Protein AF-A0A1B6K4H6-F1 (afdb_monomer_lite)

InterPro domains:
  IPR011527 ABC transporter type 1, transmembrane domain [PF00664] (2-130)
  IPR011527 ABC transporter type 1, transmembrane domain [PS50929] (1-132)
  IPR036640 ABC transporter type 1, transmembrane domain superfamily [G3DSA:1.20.1560.10] (1-132)
  IPR036640 ABC transporter type 1, transmembrane domain superfamily [SSF90123] (2-129)
  IPR050173 ATP-binding cassette transporter C-like [PTHR24223] (1-132)

Secondary structure (DSSP, 8-state):
-GGG--HHHHTTS-HHHHHHHHHHHHHHHHHHHHHHHHHHHHHHHHHHHHHHHHHHHGGGHHHHHHHHHHHHHHHHHHHHHHHHHHHHHHHHHHHHHHHHHHHHHTHHHHHHTTTHHHHHHHHHHHHHHHH-

pLDDT: mean 84.6, std 11.88, range [42.22, 96.81]

Organism: NCBI:txid320908

Sequence (132 aa):
KALRISSSARKTRSFGEIVNVMAVDAQRLVDTTVYLHLSWTTLLSIIACMYFLWNILGVATLAGVVVLVVLIPVNVVISNRVRTLQWRQLKQKDERVKILSEVLSGIKVLKMYAWEQSFRKSILNIREKELS

Radius of gyration: 26.62 Å; chains: 1; bounding box: 55×46×66 Å

Structure (mmCIF, N/CA/C/O backbone):
data_AF-A0A1B6K4H6-F1
#
_entry.id   AF-A0A1B6K4H6-F1
#
loop_
_atom_site.group_PDB
_atom_site.id
_atom_site.type_symbol
_atom_site.label_atom_id
_atom_site.label_alt_id
_atom_site.label_comp_id
_atom_site.label_asym_id
_atom_site.label_entity_id
_atom_site.label_seq_id
_atom_site.pdbx_PDB_ins_code
_atom_site.Cartn_x
_atom_site.Cartn_y
_atom_site.Cartn_z
_atom_site.occupancy
_atom_site.B_iso_or_equiv
_atom_site.auth_seq_id
_atom_site.auth_comp_id
_atom_site.auth_asym_id
_atom_site.auth_atom_id
_atom_site.pdbx_PDB_model_num
ATOM 1 N N . LYS A 1 1 ? 3.737 28.288 16.407 1.00 42.22 1 LYS A N 1
ATOM 2 C CA . LYS A 1 1 ? 2.276 28.090 16.180 1.00 42.22 1 LYS A CA 1
ATOM 3 C C . LYS A 1 1 ? 1.569 27.303 17.299 1.00 42.22 1 LYS A C 1
ATOM 5 O O . LYS A 1 1 ? 0.399 27.575 17.521 1.00 42.22 1 LYS A O 1
ATOM 10 N N . ALA A 1 2 ? 2.248 26.436 18.066 1.00 46.09 2 ALA A N 1
ATOM 11 C CA . ALA A 1 2 ? 1.658 25.721 19.214 1.00 46.09 2 ALA A CA 1
ATOM 12 C C . ALA A 1 2 ? 1.235 26.614 20.409 1.00 46.09 2 ALA A C 1
ATOM 14 O O . ALA A 1 2 ? 0.399 26.219 21.212 1.00 46.09 2 ALA A O 1
ATOM 15 N N . LEU A 1 3 ? 1.765 27.840 20.512 1.00 50.84 3 LEU A N 1
ATOM 16 C CA . LEU A 1 3 ? 1.477 28.769 21.619 1.00 50.84 3 LEU A CA 1
ATOM 17 C C . LEU A 1 3 ? 0.186 29.602 21.447 1.00 50.84 3 LEU A C 1
ATOM 19 O O . LEU A 1 3 ? -0.179 30.335 22.357 1.00 50.84 3 LEU A O 1
ATOM 23 N N . ARG A 1 4 ? -0.529 29.495 20.314 1.00 50.22 4 ARG A N 1
ATOM 24 C CA . ARG A 1 4 ? -1.798 30.219 20.044 1.00 50.22 4 ARG A CA 1
ATOM 25 C C . ARG A 1 4 ? -3.024 29.297 20.023 1.00 50.22 4 ARG A C 1
ATOM 27 O O . ARG A 1 4 ? -3.968 29.524 19.274 1.00 50.22 4 ARG A O 1
ATOM 34 N N . ILE A 1 5 ? -3.012 28.238 20.826 1.00 56.81 5 ILE A N 1
ATOM 35 C CA . ILE A 1 5 ? -4.173 27.352 20.968 1.00 56.81 5 ILE A CA 1
ATOM 36 C C . ILE A 1 5 ? -5.179 28.046 21.890 1.00 56.81 5 ILE A C 1
ATOM 38 O O . ILE A 1 5 ? -4.905 28.234 23.079 1.00 56.81 5 ILE A O 1
ATOM 42 N N . SER A 1 6 ? -6.321 28.450 21.324 1.00 56.81 6 SER A N 1
ATOM 43 C CA . SER A 1 6 ? -7.433 29.043 22.071 1.00 56.81 6 SER A CA 1
ATOM 44 C C . SER A 1 6 ? -7.922 28.078 23.156 1.00 56.81 6 SER A C 1
ATOM 46 O O . SER A 1 6 ? -7.820 26.855 23.023 1.00 56.81 6 SER A O 1
ATOM 48 N N . SER A 1 7 ? -8.446 28.616 24.256 1.00 57.62 7 SER A N 1
ATOM 49 C CA . SER A 1 7 ? -8.934 27.840 25.405 1.00 57.62 7 SER A CA 1
ATOM 50 C C . SER A 1 7 ? -9.949 26.751 25.019 1.00 57.62 7 SER A C 1
ATOM 52 O O . SER A 1 7 ? -9.957 25.687 25.637 1.00 57.62 7 SER A O 1
ATOM 54 N N . SER A 1 8 ? -10.731 26.963 23.954 1.00 57.03 8 SER A N 1
ATOM 55 C CA . SER A 1 8 ? -11.658 25.970 23.394 1.00 57.03 8 SER A CA 1
ATOM 56 C C . SER A 1 8 ? -10.953 24.766 22.763 1.00 57.03 8 SER A C 1
ATOM 58 O O . SER A 1 8 ? -11.363 23.638 23.009 1.00 57.03 8 SER A O 1
ATOM 60 N N . ALA A 1 9 ? -9.858 24.965 22.020 1.00 55.28 9 ALA A N 1
ATOM 61 C CA . ALA A 1 9 ? -9.111 23.864 21.403 1.00 55.28 9 ALA A CA 1
ATOM 62 C C . ALA A 1 9 ? -8.357 23.004 22.441 1.00 55.28 9 ALA A C 1
ATOM 64 O O . ALA A 1 9 ? -8.166 21.805 22.232 1.00 55.28 9 ALA A O 1
ATOM 65 N N . ARG A 1 10 ? -8.009 23.592 23.597 1.00 54.28 10 ARG A N 1
ATOM 66 C CA . ARG A 1 10 ? -7.388 22.902 24.743 1.00 54.28 10 ARG A CA 1
ATOM 67 C C . ARG A 1 10 ? -8.340 21.937 25.468 1.00 54.28 10 ARG A C 1
ATOM 69 O O . ARG A 1 10 ? -7.864 21.015 26.118 1.00 54.28 10 ARG A O 1
ATOM 76 N N . LYS A 1 11 ? -9.663 22.117 25.345 1.00 58.19 11 LYS A N 1
ATOM 77 C CA . LYS A 1 11 ? -10.670 21.185 25.895 1.00 58.19 11 LYS A CA 1
ATOM 78 C C . LYS A 1 11 ? -10.906 19.947 25.016 1.00 58.19 11 LYS A C 1
ATOM 80 O O . LYS A 1 11 ? -11.444 18.966 25.508 1.00 58.19 11 LYS A O 1
ATOM 85 N N . THR A 1 12 ? -10.506 19.982 23.744 1.00 59.03 12 THR A N 1
ATOM 86 C CA . THR A 1 12 ? -10.824 18.946 22.738 1.00 59.03 12 THR A CA 1
ATOM 87 C C . THR A 1 12 ? -9.699 17.959 22.422 1.00 59.03 12 THR A C 1
ATOM 89 O O . THR A 1 12 ? -9.977 16.926 21.824 1.00 59.03 12 THR A O 1
ATOM 92 N N . ARG A 1 13 ? -8.439 18.253 22.771 1.00 58.28 13 ARG A N 1
ATOM 93 C CA . ARG A 1 13 ? -7.278 17.375 22.523 1.00 58.28 13 ARG A CA 1
ATOM 94 C C . ARG A 1 13 ? -6.344 17.430 23.728 1.00 58.28 13 ARG A C 1
ATOM 96 O O . ARG A 1 13 ? -5.929 18.519 24.125 1.00 58.28 13 ARG A O 1
ATOM 103 N N . SER A 1 14 ? -6.022 16.280 24.322 1.00 71.50 14 SER A N 1
AT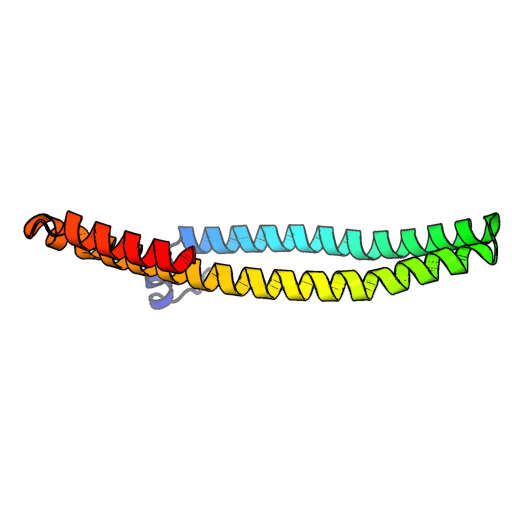OM 104 C CA . SER A 1 14 ? -5.087 16.243 25.456 1.00 71.50 14 SER A CA 1
ATOM 105 C C . SER A 1 14 ? -3.668 16.612 24.999 1.00 71.50 14 SER A C 1
ATOM 107 O O . SER A 1 14 ? -3.308 16.400 23.840 1.00 71.50 14 SER A O 1
ATOM 109 N N . PHE A 1 15 ? -2.832 17.146 25.896 1.00 71.81 15 PHE A N 1
ATOM 110 C CA . PHE A 1 15 ? -1.428 17.450 25.573 1.00 71.81 15 PHE A CA 1
ATOM 111 C C . PHE A 1 15 ? -0.686 16.214 25.031 1.00 71.81 15 PHE A C 1
ATOM 113 O O . PHE A 1 15 ? 0.052 16.320 24.055 1.00 71.81 15 PHE A O 1
ATOM 120 N N . GLY A 1 16 ? -0.958 15.029 25.593 1.00 73.88 16 GLY A N 1
ATOM 121 C CA . GLY A 1 16 ? -0.405 13.761 25.109 1.00 73.88 16 GLY A CA 1
ATOM 122 C C . GLY A 1 16 ? -0.882 13.378 23.705 1.00 73.88 16 GLY A C 1
ATOM 123 O O . GLY A 1 16 ? -0.107 12.845 22.920 1.00 73.88 16 GLY A O 1
ATOM 124 N N . GLU A 1 17 ? -2.120 13.707 23.340 1.00 73.38 17 GLU A N 1
ATOM 125 C CA . GLU A 1 17 ? -2.650 13.460 21.996 1.00 73.38 17 GLU A CA 1
ATOM 126 C C . GLU A 1 17 ? -2.003 14.375 20.947 1.00 73.38 17 GLU A C 1
ATOM 128 O O . GLU A 1 17 ? -1.703 13.930 19.841 1.00 73.38 17 GLU A O 1
ATOM 133 N N . ILE A 1 18 ? -1.721 15.632 21.307 1.00 78.19 18 ILE A N 1
ATOM 134 C CA . ILE A 1 18 ? -0.978 16.570 20.452 1.00 78.19 18 ILE A CA 1
ATOM 135 C C . ILE A 1 18 ? 0.447 16.057 20.223 1.00 78.19 18 ILE A C 1
ATOM 137 O O . ILE A 1 18 ? 0.911 16.039 19.085 1.00 78.19 18 ILE A O 1
ATOM 141 N N . VAL A 1 19 ? 1.121 15.601 21.282 1.00 76.88 19 VAL A N 1
ATOM 142 C CA . VAL A 1 19 ? 2.468 15.021 21.185 1.00 76.88 19 VAL A CA 1
ATOM 143 C C . VAL A 1 19 ? 2.459 13.736 20.357 1.00 76.88 19 VAL A C 1
ATOM 145 O O . VAL A 1 19 ? 3.342 13.558 19.527 1.00 76.88 19 VAL A O 1
ATOM 148 N N . ASN A 1 20 ? 1.447 12.877 20.505 1.00 85.62 20 ASN A N 1
ATOM 149 C CA . ASN A 1 20 ? 1.326 11.658 19.705 1.00 85.62 20 ASN A CA 1
ATOM 150 C C . ASN A 1 20 ? 1.129 11.962 18.213 1.00 85.62 20 ASN A C 1
ATOM 152 O O . ASN A 1 20 ? 1.803 11.373 17.375 1.00 85.62 20 ASN A O 1
ATOM 156 N N . VAL A 1 21 ? 0.251 12.909 17.869 1.00 77.44 21 VAL A N 1
ATOM 157 C CA . VAL A 1 21 ? 0.067 13.337 16.472 1.00 77.44 21 VAL A CA 1
ATOM 158 C C . VAL A 1 21 ? 1.361 13.937 15.919 1.00 77.44 21 VAL A C 1
ATOM 160 O O . VAL A 1 21 ? 1.780 13.562 14.830 1.00 77.44 21 VAL A O 1
ATOM 163 N N . MET A 1 22 ? 2.046 14.790 16.688 1.00 82.81 22 MET A N 1
ATOM 164 C CA . MET A 1 22 ? 3.341 15.349 16.285 1.00 82.81 22 MET A CA 1
ATOM 165 C C . MET A 1 22 ? 4.416 14.272 16.093 1.00 82.81 22 MET A C 1
ATOM 167 O O . MET A 1 22 ? 5.186 14.356 15.141 1.00 82.81 22 MET A O 1
ATOM 171 N N . ALA A 1 23 ? 4.468 13.260 16.962 1.00 83.12 23 ALA A N 1
ATOM 172 C CA . ALA A 1 23 ? 5.411 12.150 16.852 1.00 83.12 23 ALA A CA 1
ATOM 173 C C . ALA A 1 23 ? 5.132 11.289 15.609 1.00 83.12 23 ALA A C 1
ATOM 175 O O . ALA A 1 23 ? 6.058 10.951 14.874 1.00 83.12 23 ALA A O 1
ATOM 176 N N . VAL A 1 24 ? 3.859 10.986 15.331 1.00 85.50 24 VAL A N 1
ATOM 177 C CA . VAL A 1 24 ? 3.445 10.254 14.123 1.00 85.50 24 VAL A CA 1
ATOM 178 C C . VAL A 1 24 ? 3.758 11.052 12.857 1.00 85.50 24 VAL A C 1
ATOM 180 O O . VAL A 1 24 ? 4.264 10.485 11.891 1.00 85.50 24 VAL A O 1
ATOM 183 N N . ASP A 1 25 ? 3.498 12.358 12.848 1.00 85.94 25 ASP A N 1
ATOM 184 C CA . ASP A 1 25 ? 3.800 13.215 11.699 1.00 85.94 25 ASP A CA 1
ATOM 185 C C . ASP A 1 25 ? 5.311 13.343 11.469 1.00 85.94 25 ASP A C 1
ATOM 187 O O . ASP A 1 25 ? 5.766 13.252 10.329 1.00 85.94 25 ASP A O 1
ATOM 191 N N . ALA A 1 26 ? 6.105 13.477 12.536 1.00 84.81 26 ALA A N 1
ATOM 192 C CA . ALA A 1 26 ? 7.562 13.473 12.442 1.00 84.81 26 ALA A CA 1
ATOM 193 C C . ALA A 1 2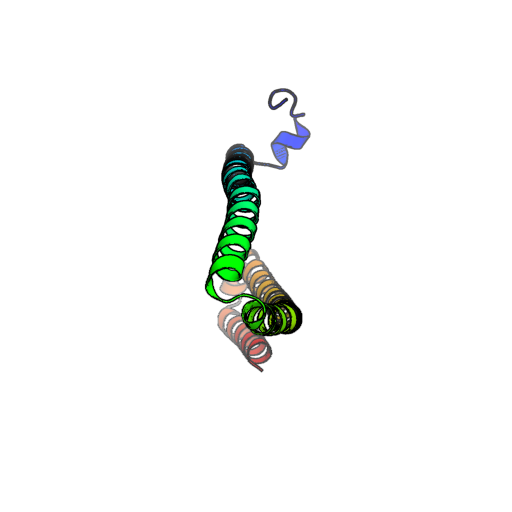6 ? 8.081 12.157 11.841 1.00 84.81 26 ALA A C 1
ATOM 195 O O . ALA A 1 26 ? 8.896 12.188 10.918 1.00 84.81 26 ALA A O 1
ATOM 196 N N . GLN A 1 27 ? 7.557 11.012 12.292 1.00 88.00 27 GLN A N 1
ATOM 197 C CA . GLN A 1 27 ? 7.917 9.707 11.737 1.00 88.00 27 GLN A CA 1
ATOM 198 C C . GLN A 1 27 ? 7.549 9.605 10.252 1.00 88.00 27 GLN A C 1
ATOM 200 O O . GLN A 1 27 ? 8.371 9.201 9.435 1.00 88.00 27 GLN A O 1
ATOM 205 N N . ARG A 1 28 ? 6.348 10.053 9.872 1.00 89.56 28 ARG A N 1
ATOM 206 C CA . ARG A 1 28 ? 5.913 10.064 8.467 1.00 89.56 28 ARG A CA 1
ATOM 207 C C . ARG A 1 28 ? 6.819 10.910 7.580 1.00 89.56 28 ARG A C 1
ATOM 209 O O . ARG A 1 28 ? 7.053 10.534 6.434 1.00 89.56 28 ARG A O 1
ATOM 216 N N . LEU A 1 29 ? 7.324 12.041 8.074 1.00 88.44 29 LEU A N 1
ATOM 217 C CA . LEU A 1 29 ? 8.262 12.882 7.324 1.00 88.44 29 LEU A CA 1
ATOM 218 C C . LEU A 1 29 ? 9.611 12.186 7.110 1.00 88.44 29 LEU A C 1
ATOM 220 O O . LEU A 1 29 ? 10.157 12.247 6.004 1.00 88.44 29 LEU A O 1
ATOM 224 N N . VAL A 1 30 ? 10.124 11.494 8.131 1.00 92.31 30 VAL A N 1
ATOM 225 C CA . VAL A 1 30 ? 11.339 10.672 8.013 1.00 92.31 30 VAL A CA 1
ATOM 226 C C . VAL A 1 30 ? 11.127 9.569 6.978 1.00 92.31 30 VAL A C 1
ATOM 228 O O . VAL A 1 30 ? 11.899 9.475 6.024 1.00 92.31 30 VAL A O 1
ATOM 231 N N . ASP A 1 31 ? 10.038 8.808 7.096 1.00 93.25 31 ASP A N 1
ATOM 232 C CA . ASP A 1 31 ? 9.711 7.726 6.166 1.00 93.25 31 ASP A CA 1
ATOM 233 C C . ASP A 1 31 ? 9.570 8.252 4.729 1.00 93.25 31 ASP A C 1
ATOM 235 O O . ASP A 1 31 ? 10.147 7.698 3.796 1.00 93.25 31 ASP A O 1
ATOM 239 N N . THR A 1 32 ? 8.869 9.374 4.536 1.00 91.44 32 THR A N 1
ATOM 240 C CA . THR A 1 32 ? 8.696 10.006 3.216 1.00 91.44 32 THR A CA 1
ATOM 241 C C . THR A 1 32 ? 10.037 10.391 2.599 1.00 91.44 32 THR A C 1
ATOM 243 O O . THR A 1 32 ? 10.243 10.195 1.404 1.00 91.44 32 THR A O 1
ATOM 246 N N . THR A 1 33 ? 10.969 10.899 3.405 1.00 92.81 33 THR A N 1
ATOM 247 C CA . THR A 1 33 ? 12.312 11.269 2.940 1.00 92.81 33 THR A CA 1
ATOM 248 C C . THR A 1 33 ? 13.089 10.042 2.468 1.00 92.81 33 THR A C 1
ATOM 250 O O . THR A 1 33 ? 13.705 10.073 1.401 1.00 92.81 33 THR A O 1
ATOM 253 N N . VAL A 1 34 ? 13.006 8.934 3.211 1.00 94.25 34 VAL A N 1
ATOM 254 C CA . VAL A 1 34 ? 13.606 7.653 2.811 1.00 94.25 34 VAL A CA 1
ATOM 255 C C . VAL A 1 34 ? 12.987 7.152 1.506 1.00 94.25 34 VAL A C 1
ATOM 257 O O . VAL A 1 34 ? 13.719 6.795 0.583 1.00 94.25 34 VAL A O 1
ATOM 260 N N . TYR A 1 35 ? 11.658 7.179 1.380 1.00 92.38 35 TYR A N 1
ATOM 261 C CA . TYR A 1 35 ? 10.978 6.757 0.154 1.00 92.38 35 TYR A CA 1
ATOM 262 C C . TYR A 1 35 ? 11.315 7.646 -1.044 1.00 92.38 35 TYR A C 1
ATOM 264 O O . TYR A 1 35 ? 11.481 7.128 -2.146 1.00 92.38 35 TYR A O 1
ATOM 272 N N . LEU A 1 36 ? 11.459 8.960 -0.857 1.00 93.25 36 LEU A N 1
ATOM 273 C CA . LEU A 1 36 ? 11.887 9.882 -1.912 1.00 93.25 36 LEU A CA 1
ATOM 274 C C . LEU A 1 36 ? 13.300 9.559 -2.401 1.00 93.25 36 LEU A C 1
ATOM 276 O O . LEU A 1 36 ? 13.519 9.452 -3.609 1.00 93.25 36 LEU A O 1
ATOM 280 N N . HIS A 1 37 ? 14.239 9.351 -1.474 1.00 93.75 37 HIS A N 1
ATOM 281 C CA . HIS A 1 37 ? 15.600 8.953 -1.821 1.00 93.75 37 HIS A CA 1
ATOM 282 C C . HIS A 1 37 ? 15.608 7.619 -2.578 1.00 93.75 37 HIS A C 1
ATOM 284 O O . HIS A 1 37 ? 16.214 7.504 -3.642 1.00 93.75 37 HIS A O 1
ATOM 290 N N . LEU A 1 38 ? 14.869 6.628 -2.075 1.00 94.19 38 LEU A N 1
ATOM 291 C CA . LEU A 1 38 ? 14.753 5.324 -2.717 1.00 94.19 38 LEU A CA 1
ATOM 292 C C . LEU A 1 38 ? 14.116 5.429 -4.110 1.00 94.19 38 LEU A C 1
ATOM 294 O O . LEU A 1 38 ? 14.552 4.741 -5.030 1.00 94.19 38 LEU A O 1
ATOM 298 N N . SER A 1 39 ? 13.133 6.311 -4.294 1.00 92.12 39 SER A N 1
ATOM 299 C CA . SER A 1 39 ? 12.426 6.488 -5.568 1.00 92.12 39 SER A CA 1
ATOM 300 C C . SER A 1 39 ? 13.368 6.934 -6.687 1.00 92.12 39 SER A C 1
ATOM 302 O O . SER A 1 39 ? 13.393 6.310 -7.742 1.00 92.12 39 SER A O 1
ATOM 304 N N . TRP A 1 40 ? 14.194 7.964 -6.471 1.00 94.00 40 TRP A N 1
ATOM 305 C CA . TRP A 1 40 ? 15.131 8.406 -7.514 1.00 94.00 40 TRP A CA 1
ATOM 306 C C . TRP A 1 40 ? 16.292 7.421 -7.716 1.00 94.00 40 TRP A C 1
ATOM 308 O O . TRP A 1 40 ? 16.661 7.121 -8.852 1.00 94.00 40 TRP A O 1
ATOM 318 N N . THR A 1 41 ? 16.842 6.867 -6.630 1.00 94.44 41 THR A N 1
ATOM 319 C CA . THR A 1 41 ? 17.958 5.910 -6.701 1.00 94.44 41 THR A CA 1
ATOM 320 C C . THR A 1 41 ? 17.565 4.626 -7.434 1.00 94.44 41 THR A C 1
ATOM 322 O O . THR A 1 41 ? 18.332 4.118 -8.250 1.00 94.44 41 THR A O 1
ATOM 325 N N . THR A 1 42 ? 16.359 4.101 -7.197 1.00 93.50 42 THR A N 1
ATOM 326 C CA . THR A 1 42 ? 15.864 2.906 -7.901 1.00 93.50 42 THR A CA 1
ATOM 327 C C . THR A 1 42 ? 15.640 3.163 -9.388 1.00 93.50 42 THR A C 1
ATOM 329 O O . THR A 1 42 ? 16.035 2.328 -10.199 1.00 93.50 42 THR A O 1
ATOM 332 N N . LEU A 1 43 ? 15.092 4.323 -9.766 1.00 93.38 43 LEU A N 1
ATOM 333 C CA . LEU A 1 43 ? 14.936 4.702 -11.175 1.00 93.38 43 LEU A CA 1
ATOM 334 C C . LEU A 1 43 ? 16.284 4.764 -11.902 1.00 93.38 43 LEU A C 1
ATOM 336 O O . LEU A 1 43 ? 16.422 4.204 -12.989 1.00 93.38 43 LEU A O 1
ATOM 340 N N . LEU A 1 44 ? 17.292 5.386 -11.286 1.00 95.19 44 LEU A N 1
ATOM 341 C CA . LEU A 1 44 ? 18.637 5.469 -11.857 1.00 95.19 44 LEU A CA 1
ATOM 342 C C . LEU A 1 44 ? 19.267 4.076 -12.014 1.00 95.19 44 LEU A C 1
ATOM 344 O O . LEU A 1 44 ? 19.803 3.759 -13.077 1.00 95.19 44 LEU A O 1
ATOM 348 N N . SER A 1 45 ? 19.138 3.216 -11.000 1.00 94.38 45 SER A N 1
ATOM 349 C CA . SER A 1 45 ? 19.622 1.830 -11.052 1.00 94.38 45 SER A CA 1
ATOM 350 C C . SER A 1 45 ? 18.957 1.013 -12.162 1.00 94.38 45 SER A C 1
ATOM 352 O O . SER A 1 45 ? 19.649 0.285 -12.868 1.00 94.38 45 SER A O 1
ATOM 354 N N . ILE A 1 46 ? 17.641 1.153 -12.369 1.00 91.31 46 ILE A N 1
ATOM 355 C CA . ILE A 1 46 ? 16.922 0.462 -13.454 1.00 91.31 46 ILE A CA 1
ATOM 356 C C . ILE A 1 46 ? 17.488 0.868 -14.820 1.00 91.31 46 ILE A C 1
ATOM 358 O O . ILE A 1 46 ? 17.753 -0.000 -15.650 1.00 91.31 46 ILE A O 1
ATOM 362 N N . ILE A 1 47 ? 17.721 2.166 -15.042 1.00 92.19 47 ILE A N 1
ATOM 363 C CA . ILE A 1 47 ? 18.296 2.677 -16.297 1.00 92.19 47 ILE A CA 1
ATOM 364 C C . ILE A 1 47 ? 19.705 2.109 -16.515 1.00 92.19 47 ILE A C 1
ATOM 366 O O . ILE A 1 47 ? 20.008 1.614 -17.601 1.00 92.19 47 ILE A O 1
ATOM 370 N N . ALA A 1 48 ? 20.551 2.130 -15.481 1.00 94.06 48 ALA A N 1
ATOM 371 C CA . ALA A 1 48 ? 21.909 1.597 -15.557 1.00 94.06 48 ALA A CA 1
ATOM 372 C C . ALA A 1 48 ? 21.925 0.084 -15.842 1.00 94.06 48 ALA A C 1
ATOM 374 O O . ALA A 1 48 ? 22.645 -0.373 -16.732 1.00 94.06 48 ALA A O 1
ATOM 375 N N . CYS A 1 49 ? 21.093 -0.696 -15.143 1.00 90.75 49 CYS A N 1
ATOM 376 C CA . CYS A 1 49 ? 20.937 -2.128 -15.397 1.00 90.75 49 CYS A CA 1
ATOM 377 C C . CYS A 1 49 ? 20.469 -2.398 -16.828 1.00 90.75 49 CYS A C 1
ATOM 379 O O . CYS A 1 49 ? 21.023 -3.274 -17.486 1.00 90.75 49 CYS A O 1
ATOM 381 N N . MET A 1 50 ? 19.495 -1.635 -17.329 1.00 87.81 50 MET A N 1
ATOM 382 C CA . MET A 1 50 ? 18.991 -1.786 -18.694 1.00 87.81 50 MET A CA 1
ATOM 383 C C . MET A 1 50 ? 20.084 -1.504 -19.735 1.00 87.81 50 MET A C 1
ATOM 385 O O . MET A 1 50 ? 20.222 -2.255 -20.699 1.00 87.81 50 MET A O 1
ATOM 389 N N . TYR A 1 51 ? 20.904 -0.472 -19.514 1.00 90.62 51 TYR A N 1
ATOM 390 C CA . TYR A 1 51 ? 22.037 -0.139 -20.380 1.00 90.62 51 TYR A CA 1
ATOM 391 C C . TYR A 1 51 ? 23.091 -1.255 -20.428 1.00 90.62 51 TYR A C 1
ATOM 393 O O . TYR A 1 51 ? 23.554 -1.635 -21.507 1.00 90.62 51 TYR A O 1
ATOM 401 N N . PHE A 1 52 ? 23.464 -1.819 -19.275 1.00 90.56 52 PHE A N 1
ATOM 402 C CA . PHE A 1 52 ? 24.408 -2.938 -19.237 1.00 90.56 52 PHE A CA 1
ATOM 403 C C . PHE A 1 52 ? 23.830 -4.202 -19.866 1.00 90.56 52 PHE A C 1
ATOM 405 O O . PHE A 1 52 ? 24.514 -4.873 -20.638 1.00 90.56 52 PHE A O 1
ATOM 412 N N . LEU A 1 53 ? 22.563 -4.507 -19.585 1.00 88.25 53 LEU A N 1
ATOM 413 C CA . LEU A 1 53 ? 21.900 -5.678 -20.141 1.00 88.25 53 LEU A CA 1
ATOM 414 C C . LEU A 1 53 ? 21.827 -5.593 -21.672 1.00 88.25 5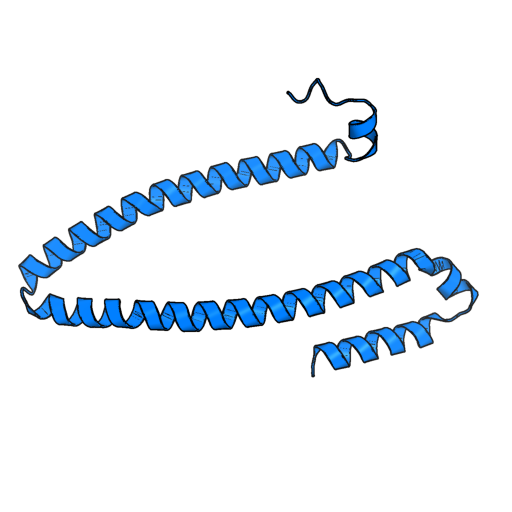3 LEU A C 1
ATOM 416 O O . LEU A 1 53 ? 22.093 -6.584 -22.349 1.00 88.25 53 LEU A O 1
ATOM 420 N N . TRP A 1 54 ? 21.540 -4.406 -22.219 1.00 88.56 54 TRP A N 1
ATOM 421 C CA . TRP A 1 54 ? 21.535 -4.169 -23.663 1.00 88.56 54 TRP A CA 1
ATOM 422 C C . TRP A 1 54 ? 22.914 -4.393 -24.293 1.00 88.56 54 TRP A C 1
ATOM 424 O O . TRP A 1 54 ? 23.004 -5.004 -25.353 1.00 88.56 54 TRP A O 1
ATOM 434 N N . ASN A 1 55 ? 23.993 -3.961 -23.634 1.00 88.56 55 ASN A N 1
ATOM 435 C CA . ASN A 1 55 ? 25.353 -4.183 -24.136 1.00 88.56 55 ASN A CA 1
ATOM 436 C C . ASN A 1 55 ? 25.746 -5.670 -24.180 1.00 88.56 55 ASN A C 1
ATOM 438 O O . ASN A 1 55 ? 26.493 -6.068 -25.067 1.00 88.56 55 ASN A O 1
ATOM 442 N N . ILE A 1 56 ? 25.252 -6.492 -23.247 1.00 86.88 56 ILE A N 1
ATOM 443 C CA . ILE A 1 56 ? 25.613 -7.918 -23.163 1.00 86.88 56 ILE A CA 1
ATOM 444 C C . ILE A 1 56 ? 24.731 -8.785 -24.076 1.00 86.88 56 ILE A C 1
ATOM 446 O O . ILE A 1 56 ? 25.232 -9.675 -24.757 1.00 86.88 56 ILE A O 1
ATOM 450 N N . LEU A 1 57 ? 23.413 -8.554 -24.070 1.00 82.81 57 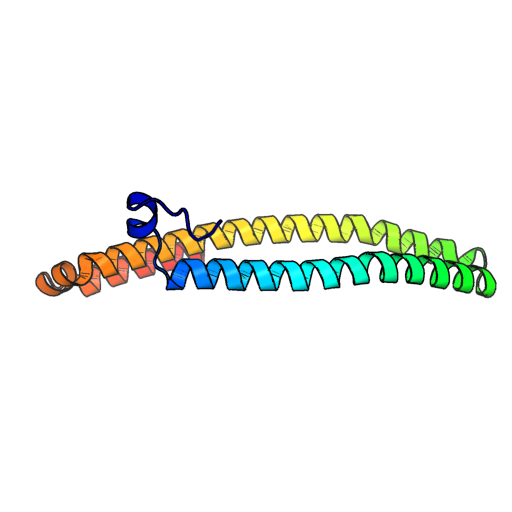LEU A N 1
ATOM 451 C CA . LEU A 1 57 ? 22.406 -9.434 -24.690 1.00 82.81 57 LEU A CA 1
ATOM 452 C C . LEU A 1 57 ? 21.742 -8.834 -25.941 1.00 82.81 57 LEU A C 1
ATOM 454 O O . LEU A 1 57 ? 21.008 -9.534 -26.644 1.00 82.81 57 LEU A O 1
ATOM 458 N N . GLY A 1 58 ? 21.954 -7.546 -26.221 1.00 82.19 58 GLY A N 1
ATOM 459 C CA . GLY A 1 58 ? 21.369 -6.851 -27.368 1.00 82.19 58 GLY A CA 1
ATOM 460 C C . GLY A 1 58 ? 19.841 -6.934 -27.398 1.00 82.19 58 GLY A C 1
ATOM 461 O O . GLY A 1 58 ? 19.156 -6.700 -26.400 1.00 82.19 58 GLY A O 1
ATOM 462 N N . VAL A 1 59 ? 19.293 -7.307 -28.556 1.00 82.88 59 VAL A N 1
ATOM 463 C CA . VAL A 1 59 ? 17.843 -7.388 -28.818 1.00 82.88 59 VAL A CA 1
ATOM 464 C C . VAL A 1 59 ? 17.102 -8.411 -27.948 1.00 82.88 59 VAL A C 1
ATOM 466 O O . VAL A 1 59 ? 15.904 -8.247 -27.723 1.00 82.88 59 VAL A O 1
ATOM 469 N N . ALA A 1 60 ? 17.782 -9.425 -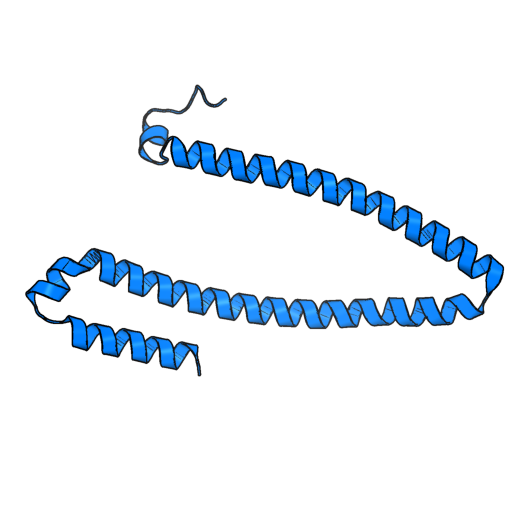27.397 1.00 85.44 60 ALA A N 1
ATOM 470 C CA . ALA A 1 60 ? 17.149 -10.416 -26.518 1.00 85.44 60 ALA A CA 1
ATOM 471 C C . ALA A 1 60 ? 16.589 -9.794 -25.220 1.00 85.44 60 ALA A C 1
ATOM 473 O O . ALA A 1 60 ? 15.650 -10.325 -24.627 1.00 85.44 60 ALA A O 1
ATOM 474 N N . THR A 1 61 ? 17.103 -8.630 -24.807 1.00 84.69 61 THR A N 1
ATOM 475 C CA . THR A 1 61 ? 16.601 -7.882 -23.643 1.00 84.69 61 THR A CA 1
ATOM 476 C C . THR A 1 61 ? 15.150 -7.421 -23.785 1.00 84.69 61 THR A C 1
ATOM 478 O O . THR A 1 61 ? 14.434 -7.341 -22.786 1.00 84.69 61 THR A O 1
ATOM 481 N N . LEU A 1 62 ? 14.676 -7.186 -25.014 1.00 84.81 62 LEU A N 1
ATOM 482 C CA . LEU A 1 62 ? 13.304 -6.747 -25.279 1.00 84.81 62 LEU A CA 1
ATOM 483 C C . LEU A 1 62 ? 12.269 -7.775 -24.818 1.00 84.81 62 LEU A C 1
ATOM 485 O O . LEU A 1 62 ? 11.233 -7.387 -24.285 1.00 84.81 62 LEU A O 1
ATOM 489 N N . ALA A 1 63 ? 12.559 -9.073 -24.948 1.00 88.12 63 ALA A N 1
ATOM 490 C CA . ALA A 1 63 ? 11.658 -10.122 -24.472 1.00 88.12 63 ALA A CA 1
ATOM 491 C C . ALA A 1 63 ? 11.443 -10.032 -22.949 1.00 88.12 63 ALA A C 1
ATOM 493 O O . ALA A 1 63 ? 10.312 -10.135 -22.475 1.00 88.12 63 ALA A O 1
ATOM 494 N N . GLY A 1 64 ? 12.506 -9.754 -22.184 1.00 87.44 64 GLY A N 1
ATOM 495 C CA . GLY A 1 64 ? 12.419 -9.536 -20.738 1.00 87.44 64 GLY A CA 1
ATOM 496 C C . GLY A 1 64 ? 11.615 -8.285 -20.376 1.00 87.44 64 GLY A C 1
ATOM 497 O O . GLY A 1 64 ? 10.770 -8.331 -19.483 1.00 87.44 64 GLY A O 1
ATOM 498 N N . VAL A 1 65 ? 11.809 -7.184 -21.112 1.00 88.44 65 VAL A N 1
ATOM 499 C CA . VAL A 1 65 ? 11.029 -5.948 -20.923 1.00 88.44 65 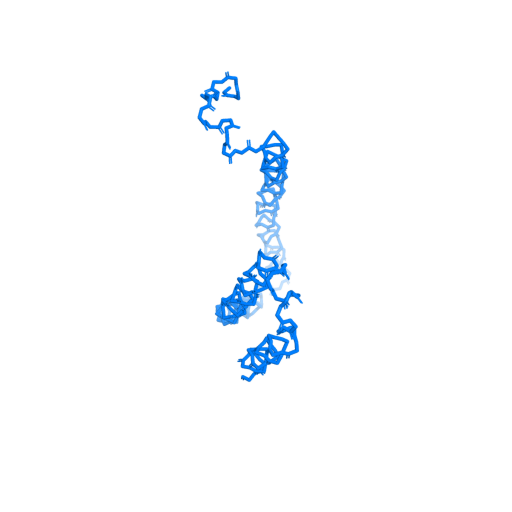VAL A CA 1
ATOM 500 C C . VAL A 1 65 ? 9.545 -6.185 -21.181 1.00 88.44 65 VAL A C 1
ATOM 502 O O . VAL A 1 65 ? 8.718 -5.728 -20.398 1.00 88.44 65 VAL A O 1
ATOM 505 N N . VAL A 1 66 ? 9.188 -6.933 -22.228 1.00 91.44 66 VAL A N 1
ATOM 506 C CA . VAL A 1 66 ? 7.787 -7.263 -22.528 1.00 91.44 66 VAL A CA 1
ATOM 507 C C . VAL A 1 66 ? 7.144 -8.028 -21.370 1.00 91.44 66 VAL A C 1
ATOM 509 O O . VAL A 1 66 ? 6.048 -7.670 -20.941 1.00 91.44 66 VAL A O 1
ATOM 512 N N . VAL A 1 67 ? 7.833 -9.025 -20.807 1.00 93.44 67 VAL A N 1
ATOM 513 C CA . VAL A 1 67 ? 7.334 -9.768 -19.637 1.00 93.44 67 VAL A CA 1
ATOM 514 C C . VAL A 1 67 ? 7.133 -8.837 -18.438 1.00 93.44 67 VAL A C 1
ATOM 516 O O . VAL A 1 67 ? 6.088 -8.892 -17.789 1.00 93.44 67 VAL A O 1
ATOM 519 N N . LEU A 1 68 ? 8.083 -7.936 -18.167 1.00 90.94 68 LEU A N 1
ATOM 520 C CA . LEU A 1 68 ? 7.963 -6.949 -17.089 1.00 90.94 68 LEU A CA 1
ATOM 521 C C . LEU A 1 68 ? 6.771 -6.008 -17.299 1.00 90.94 68 LEU A C 1
ATOM 523 O O . LEU A 1 68 ? 6.003 -5.779 -16.366 1.00 90.94 68 LEU A O 1
ATOM 527 N N . VAL A 1 69 ? 6.572 -5.512 -18.522 1.00 93.25 69 VAL A N 1
ATOM 528 C CA . VAL A 1 69 ? 5.442 -4.641 -18.871 1.00 93.25 69 VAL A CA 1
ATOM 529 C C . VAL A 1 69 ? 4.110 -5.365 -18.691 1.00 93.25 69 VAL A C 1
ATOM 531 O O . VAL A 1 69 ? 3.172 -4.757 -18.189 1.00 93.25 69 VAL A O 1
ATOM 534 N N . VAL A 1 70 ? 4.021 -6.656 -19.026 1.00 95.38 70 VAL A N 1
ATOM 535 C CA . VAL A 1 70 ? 2.813 -7.477 -18.814 1.00 95.38 70 VAL A CA 1
ATOM 536 C C . VAL A 1 70 ? 2.565 -7.770 -17.329 1.00 95.38 70 VAL A C 1
ATOM 538 O O . VAL A 1 70 ? 1.414 -7.842 -16.899 1.00 95.38 70 VAL A O 1
ATOM 541 N N . LEU A 1 71 ? 3.608 -7.884 -16.506 1.00 94.44 71 LEU A N 1
ATOM 542 C CA . LEU A 1 71 ? 3.455 -8.085 -15.061 1.00 94.44 71 LEU A CA 1
ATOM 543 C C . LEU A 1 71 ? 2.900 -6.849 -14.335 1.00 94.44 71 LEU A C 1
ATOM 545 O O . LEU A 1 71 ? 2.250 -6.999 -13.298 1.00 94.44 71 LEU A O 1
ATOM 549 N N . ILE A 1 72 ? 3.106 -5.637 -14.859 1.00 94.31 72 ILE A N 1
ATOM 550 C CA . ILE A 1 72 ? 2.560 -4.399 -14.274 1.00 94.31 72 ILE A CA 1
ATOM 551 C C . ILE A 1 72 ? 1.020 -4.437 -14.169 1.00 94.31 72 ILE A C 1
ATOM 553 O O . ILE A 1 72 ? 0.515 -4.326 -13.048 1.00 94.31 72 ILE A O 1
ATOM 557 N N . PRO A 1 73 ? 0.236 -4.624 -15.253 1.00 95.88 73 PRO A N 1
ATOM 558 C CA . PRO A 1 73 ? -1.221 -4.662 -15.165 1.00 95.88 73 PRO A CA 1
ATOM 559 C C . PRO A 1 73 ? -1.724 -5.838 -14.322 1.00 95.88 73 PRO A C 1
ATOM 561 O O . PRO A 1 73 ? -2.698 -5.675 -13.588 1.00 95.88 73 PRO A O 1
ATOM 564 N N . VAL A 1 74 ? -1.045 -6.991 -14.348 1.00 96.38 74 VAL A N 1
ATOM 565 C CA . VAL A 1 74 ? -1.386 -8.136 -13.486 1.00 96.38 74 VAL A CA 1
ATOM 566 C C . VAL A 1 74 ? -1.296 -7.745 -12.008 1.00 96.38 74 VAL A C 1
ATOM 568 O O . VAL A 1 74 ? -2.257 -7.935 -11.259 1.00 96.38 74 VAL A O 1
ATOM 571 N N . ASN A 1 75 ? -0.192 -7.116 -11.595 1.00 95.50 75 ASN A N 1
ATOM 572 C CA . ASN A 1 75 ? -0.028 -6.620 -10.229 1.00 95.50 75 ASN A CA 1
ATOM 573 C C . ASN A 1 75 ? -1.070 -5.550 -9.864 1.00 95.50 75 ASN A C 1
ATOM 575 O O . ASN A 1 75 ? -1.586 -5.559 -8.746 1.00 95.50 75 ASN A O 1
ATOM 579 N N . VAL A 1 76 ? -1.435 -4.661 -10.796 1.00 95.94 76 VAL A N 1
ATOM 580 C CA . VAL A 1 76 ? -2.479 -3.643 -10.572 1.00 95.94 76 VAL A CA 1
ATOM 581 C C . VAL A 1 76 ? -3.846 -4.287 -10.326 1.00 95.94 76 VAL A C 1
ATOM 583 O O . VAL A 1 76 ? -4.537 -3.908 -9.378 1.00 95.94 76 VAL A O 1
ATOM 586 N N . VAL A 1 77 ? -4.239 -5.281 -11.127 1.00 96.81 77 VAL A N 1
ATOM 587 C CA . VAL A 1 77 ? -5.517 -5.995 -10.954 1.00 96.81 77 VAL A CA 1
ATOM 588 C C . VAL A 1 77 ? -5.562 -6.708 -9.602 1.00 96.81 77 VAL A C 1
ATOM 590 O O . VAL A 1 77 ? -6.543 -6.573 -8.864 1.00 96.81 77 VAL A O 1
ATOM 593 N N . ILE A 1 78 ? -4.485 -7.411 -9.240 1.00 96.56 78 ILE A N 1
ATOM 594 C CA . ILE A 1 78 ? -4.367 -8.089 -7.944 1.00 96.56 78 ILE A CA 1
ATOM 595 C C . ILE A 1 78 ? -4.451 -7.072 -6.800 1.00 96.56 78 ILE A C 1
ATOM 597 O O . ILE A 1 78 ? -5.248 -7.249 -5.879 1.00 96.56 78 ILE A O 1
ATOM 601 N N . SER A 1 79 ? -3.696 -5.974 -6.875 1.00 95.75 79 SER A N 1
ATOM 602 C CA . SER A 1 79 ? -3.689 -4.915 -5.859 1.00 95.75 79 SER A CA 1
ATOM 603 C C . SER A 1 79 ? -5.074 -4.288 -5.669 1.00 95.75 79 SER A C 1
ATOM 605 O O . SER A 1 79 ? -5.557 -4.161 -4.542 1.00 95.75 79 SER A O 1
ATOM 607 N N . ASN A 1 80 ? -5.789 -3.995 -6.759 1.00 95.38 80 ASN A N 1
ATOM 608 C CA . ASN A 1 80 ? -7.162 -3.488 -6.699 1.00 95.38 80 ASN A CA 1
ATOM 609 C C . ASN A 1 80 ? -8.120 -4.487 -6.036 1.00 95.38 80 ASN A C 1
ATOM 611 O O . ASN A 1 80 ? -9.000 -4.098 -5.253 1.00 95.38 80 ASN A O 1
ATOM 615 N N . ARG A 1 81 ? -7.940 -5.787 -6.298 1.00 95.56 81 ARG A N 1
ATOM 616 C CA . ARG A 1 81 ? -8.739 -6.832 -5.656 1.00 95.56 81 ARG A CA 1
ATOM 617 C C . ARG A 1 81 ? -8.453 -6.910 -4.159 1.00 95.56 81 ARG A C 1
ATOM 619 O O . ARG A 1 81 ? -9.400 -6.909 -3.371 1.00 95.56 81 ARG A O 1
ATOM 626 N N . VAL A 1 82 ? -7.179 -6.906 -3.770 1.00 95.75 82 VAL A N 1
ATOM 627 C CA . VAL A 1 82 ? -6.745 -6.886 -2.366 1.00 95.75 82 VAL A CA 1
ATOM 628 C C . VAL A 1 82 ? -7.301 -5.658 -1.651 1.00 95.75 82 VAL A C 1
ATOM 630 O O . VAL A 1 82 ? -7.896 -5.801 -0.587 1.00 95.75 82 VAL A O 1
ATOM 633 N N . ARG A 1 83 ? -7.213 -4.469 -2.255 1.00 94.31 83 ARG A N 1
ATOM 634 C CA . ARG A 1 83 ? -7.765 -3.230 -1.693 1.00 94.31 83 ARG A CA 1
ATOM 635 C C . ARG A 1 83 ? -9.268 -3.336 -1.450 1.00 94.31 83 ARG A C 1
ATOM 637 O O . ARG A 1 83 ? -9.755 -2.927 -0.401 1.00 94.31 83 ARG A O 1
ATOM 644 N N . THR A 1 84 ? -10.009 -3.918 -2.389 1.00 94.38 84 THR A N 1
ATOM 645 C CA . THR A 1 84 ? -11.455 -4.139 -2.231 1.00 94.38 84 THR A CA 1
ATOM 646 C C . THR A 1 84 ? -11.756 -5.069 -1.051 1.00 94.38 84 THR A C 1
ATOM 648 O O . THR A 1 84 ? -12.677 -4.812 -0.277 1.00 94.38 84 THR A O 1
ATOM 651 N N . LEU A 1 85 ? -10.976 -6.142 -0.890 1.00 93.31 85 LEU A N 1
ATOM 652 C CA . LEU A 1 85 ? -11.111 -7.066 0.239 1.00 93.31 85 LEU A CA 1
ATOM 653 C C . LEU A 1 85 ? -10.733 -6.401 1.569 1.00 93.31 85 LEU A C 1
ATOM 655 O O . LEU A 1 85 ? -11.460 -6.553 2.548 1.00 93.31 85 LEU A O 1
ATOM 659 N N . GLN A 1 86 ? -9.657 -5.612 1.596 1.00 92.94 86 GLN A N 1
ATOM 660 C CA . GLN A 1 86 ? -9.248 -4.832 2.766 1.00 92.94 86 GLN A CA 1
ATOM 661 C C . GLN A 1 86 ? -10.341 -3.854 3.203 1.00 92.94 86 GLN A C 1
ATOM 663 O O . GLN A 1 86 ? -10.649 -3.788 4.389 1.00 92.94 86 GLN A O 1
ATOM 668 N N . TRP A 1 87 ? -10.979 -3.152 2.262 1.00 93.00 87 TRP A N 1
ATOM 669 C CA . TRP A 1 87 ? -12.110 -2.268 2.558 1.00 93.00 87 TRP A CA 1
ATOM 670 C C . TRP A 1 87 ? -13.288 -3.003 3.200 1.00 93.00 87 TRP A C 1
ATOM 672 O O . TRP A 1 87 ? -13.863 -2.513 4.171 1.00 93.00 87 TRP A O 1
ATOM 682 N N . ARG A 1 88 ? -13.640 -4.189 2.690 1.00 89.44 88 ARG A N 1
ATOM 683 C CA . ARG A 1 88 ? -14.700 -5.018 3.289 1.00 89.44 88 ARG A CA 1
ATOM 684 C C . ARG A 1 88 ? -14.332 -5.454 4.707 1.00 89.44 88 ARG A C 1
ATOM 686 O O . ARG A 1 88 ? -15.157 -5.325 5.606 1.00 89.44 88 ARG A O 1
ATOM 693 N N . GLN A 1 89 ? -13.085 -5.880 4.913 1.00 88.50 89 GLN A N 1
ATOM 694 C CA . GLN A 1 89 ? -12.569 -6.232 6.238 1.00 88.50 89 GLN A CA 1
ATOM 695 C C . GLN A 1 89 ? -12.604 -5.054 7.219 1.00 88.50 89 GLN A C 1
ATOM 697 O O . GLN A 1 89 ? -12.958 -5.242 8.379 1.00 88.50 89 GLN A O 1
ATOM 702 N N . LEU A 1 90 ? -12.224 -3.852 6.775 1.00 89.00 90 LEU A N 1
ATOM 703 C CA . LEU A 1 90 ? -12.258 -2.638 7.596 1.00 89.00 90 LEU A CA 1
ATOM 704 C C . LEU A 1 90 ? -13.679 -2.344 8.077 1.00 89.00 90 LEU A C 1
ATOM 706 O O . LEU A 1 90 ? -13.882 -2.144 9.268 1.00 89.00 90 LEU A O 1
ATOM 710 N N . LYS A 1 91 ? -14.671 -2.438 7.185 1.00 88.44 91 LYS A N 1
ATOM 711 C CA . LYS A 1 91 ? -16.076 -2.209 7.541 1.00 88.44 91 LYS A CA 1
ATOM 712 C C . LYS A 1 91 ? -16.584 -3.185 8.611 1.00 88.44 91 LYS A C 1
ATOM 714 O O . LYS A 1 91 ? -17.239 -2.758 9.554 1.00 88.44 91 LYS A O 1
ATOM 719 N N . GLN A 1 92 ? -16.260 -4.473 8.481 1.00 83.81 92 GLN A N 1
ATOM 720 C CA . GLN A 1 92 ? -16.615 -5.483 9.487 1.00 83.81 92 GLN A CA 1
ATOM 721 C C . GLN A 1 92 ? -15.918 -5.211 10.831 1.00 83.81 92 GLN A C 1
ATOM 723 O O . GLN A 1 92 ? -16.550 -5.247 11.884 1.00 83.81 92 GLN A O 1
ATOM 728 N N . LYS A 1 93 ? -14.620 -4.872 10.803 1.00 84.38 93 LYS A N 1
ATOM 729 C CA . LYS A 1 93 ? -13.866 -4.514 12.016 1.00 84.38 93 LYS A CA 1
ATOM 730 C C . LYS A 1 93 ? -14.455 -3.290 12.723 1.00 84.38 93 LYS A C 1
ATOM 732 O O . LYS A 1 93 ? -14.534 -3.304 13.950 1.00 84.38 93 LYS A O 1
ATOM 737 N N . ASP A 1 94 ? -14.887 -2.273 11.982 1.00 89.44 94 ASP A N 1
ATOM 738 C CA . ASP A 1 94 ? -15.484 -1.060 12.550 1.00 89.44 94 ASP A CA 1
ATOM 739 C C . ASP A 1 94 ? -16.807 -1.352 13.272 1.00 89.44 94 ASP A C 1
ATOM 741 O O . ASP A 1 94 ? -17.031 -0.855 14.377 1.00 89.44 94 ASP A O 1
ATOM 745 N N . GLU A 1 95 ? -17.666 -2.199 12.695 1.00 85.00 95 GLU A N 1
ATOM 746 C CA . GLU A 1 95 ? -18.940 -2.592 13.309 1.00 85.00 95 GLU A CA 1
ATOM 747 C C . GLU A 1 95 ? -18.720 -3.338 14.633 1.00 85.00 95 GLU A C 1
ATOM 749 O O . GLU A 1 95 ? -19.312 -2.984 15.659 1.00 85.00 95 GLU A O 1
ATOM 754 N N . ARG A 1 96 ? -17.770 -4.281 14.655 1.00 84.25 96 ARG A N 1
ATOM 755 C CA . ARG A 1 96 ? -17.353 -4.972 15.880 1.00 84.25 96 ARG A CA 1
ATOM 756 C C . ARG A 1 96 ? -16.866 -4.008 16.958 1.00 84.25 96 ARG A C 1
ATOM 758 O O . ARG A 1 96 ? -17.271 -4.112 18.117 1.00 84.25 96 ARG A O 1
ATOM 765 N N . VAL A 1 97 ? -15.957 -3.098 16.599 1.00 88.00 97 VAL A N 1
ATOM 766 C CA . VAL A 1 97 ? -15.370 -2.133 17.541 1.00 88.00 97 VAL A CA 1
ATOM 767 C C . VAL A 1 97 ? -16.448 -1.204 18.099 1.00 88.00 97 VAL A C 1
ATOM 769 O O . VAL A 1 97 ? -16.443 -0.920 19.298 1.00 88.00 97 VAL A O 1
ATOM 772 N N . LYS A 1 98 ? -17.414 -0.795 17.270 1.00 88.44 98 LYS A N 1
ATOM 773 C CA . LYS A 1 98 ? -18.547 0.032 17.691 1.00 88.44 98 LYS A CA 1
ATOM 774 C C . LYS A 1 98 ? -19.393 -0.655 18.767 1.00 88.44 98 LYS A C 1
ATOM 776 O O . LYS A 1 98 ? -19.594 -0.075 19.830 1.00 88.44 98 LYS A O 1
ATOM 781 N N . ILE A 1 99 ? -19.832 -1.892 18.534 1.00 83.31 99 ILE A N 1
ATOM 782 C CA . ILE A 1 99 ? -20.684 -2.626 19.487 1.00 83.31 99 ILE A CA 1
ATOM 783 C C . ILE A 1 99 ? -19.949 -2.874 20.807 1.00 83.31 99 ILE A C 1
ATOM 785 O O . ILE A 1 99 ? -20.516 -2.699 21.884 1.00 83.31 99 ILE A O 1
ATOM 789 N N . LEU A 1 100 ? -18.667 -3.251 20.742 1.00 87.12 100 LEU A N 1
ATOM 790 C CA . LEU A 1 100 ? -17.852 -3.430 21.945 1.00 87.12 100 LEU A CA 1
ATOM 791 C C . LEU A 1 100 ? -17.742 -2.128 22.750 1.00 87.12 100 LEU A C 1
ATOM 793 O O . LEU A 1 100 ? -17.830 -2.164 23.976 1.00 87.12 100 LEU A O 1
ATOM 797 N N . SER A 1 101 ? -17.599 -0.987 22.073 1.00 89.31 101 SER A N 1
ATOM 798 C CA . SER A 1 101 ? -17.579 0.331 22.712 1.00 89.31 101 SER A CA 1
ATOM 799 C C . SER A 1 101 ? -18.907 0.657 23.410 1.00 89.31 101 SER A C 1
ATOM 801 O O . SER A 1 101 ? -18.910 1.073 24.570 1.00 89.31 101 SER A O 1
ATOM 803 N N . GLU A 1 102 ? -20.043 0.396 22.754 1.00 86.56 102 GLU A N 1
ATOM 804 C CA . GLU A 1 102 ? -21.383 0.606 23.325 1.00 86.56 102 GLU A CA 1
ATOM 805 C C . GLU A 1 102 ? -21.617 -0.260 24.574 1.00 86.56 102 GLU A C 1
ATOM 807 O O . GLU A 1 102 ? -22.078 0.234 25.606 1.00 86.56 102 GLU A O 1
ATOM 812 N N . VAL A 1 103 ? -21.219 -1.536 24.530 1.00 86.94 103 VAL A N 1
ATOM 813 C CA . VAL A 1 103 ? -21.332 -2.457 25.674 1.00 86.94 103 VAL A CA 1
ATOM 814 C C . VAL A 1 103 ? -20.454 -2.016 26.844 1.00 86.94 103 VAL A C 1
ATOM 816 O O . VAL A 1 103 ? -20.901 -2.048 27.991 1.00 86.94 103 VAL A O 1
ATOM 819 N N . LEU A 1 104 ? -19.219 -1.581 26.576 1.00 88.25 104 LEU A N 1
ATOM 820 C CA . LEU A 1 104 ? -18.317 -1.079 27.615 1.00 88.25 104 LEU A CA 1
ATOM 821 C C . LEU A 1 104 ? -18.849 0.206 28.260 1.00 88.25 104 LEU A C 1
ATOM 823 O O . LEU A 1 104 ? -18.761 0.352 29.479 1.00 88.25 104 LEU A O 1
ATOM 827 N N . SER A 1 105 ? -19.454 1.100 27.474 1.00 90.25 105 SER A N 1
ATOM 828 C CA . SER A 1 105 ? -20.091 2.318 27.985 1.00 90.25 105 SER A CA 1
ATOM 829 C C . SER A 1 105 ? -21.279 2.008 28.912 1.00 90.25 105 SER A C 1
ATOM 831 O O . SER A 1 105 ? -21.437 2.644 29.954 1.00 90.25 105 SER A O 1
ATOM 833 N N . GLY A 1 106 ? -22.073 0.979 28.590 1.00 88.50 106 GLY A N 1
ATOM 834 C CA . GLY A 1 106 ? -23.247 0.541 29.360 1.00 88.50 106 GLY A CA 1
ATOM 835 C C . GLY A 1 106 ? -23.001 -0.558 30.406 1.00 88.50 106 GLY A C 1
ATOM 836 O O . GLY A 1 106 ? -23.965 -1.107 30.948 1.00 88.50 106 GLY A O 1
ATOM 837 N N . ILE A 1 107 ? -21.745 -0.907 30.713 1.00 90.31 107 ILE A N 1
ATOM 838 C CA . ILE A 1 107 ? -21.404 -2.152 31.431 1.00 90.31 107 ILE A CA 1
ATOM 839 C C . ILE A 1 107 ? -22.053 -2.283 32.818 1.00 90.31 107 ILE A C 1
ATOM 841 O O . ILE A 1 107 ? -22.415 -3.380 33.245 1.00 90.31 107 ILE A O 1
ATOM 845 N N . LYS A 1 108 ? -22.243 -1.163 33.528 1.00 88.50 108 LYS A N 1
ATOM 846 C CA . LYS A 1 108 ? -22.846 -1.148 34.870 1.00 88.50 108 LYS A CA 1
ATOM 847 C C . LYS A 1 108 ? -24.316 -1.573 34.835 1.00 88.50 108 LYS A C 1
ATOM 849 O O . LYS A 1 108 ? -24.739 -2.347 35.687 1.00 88.50 108 LYS A O 1
ATOM 854 N N . VAL A 1 109 ? -25.064 -1.113 33.831 1.00 88.81 109 VAL A N 1
ATOM 855 C CA . VAL A 1 109 ? -26.470 -1.488 33.615 1.00 88.81 109 VAL A CA 1
ATOM 856 C C . VAL A 1 109 ? -26.555 -2.965 33.240 1.00 88.81 109 VAL A C 1
ATOM 858 O O . VAL A 1 109 ? -27.331 -3.704 33.838 1.00 88.81 109 VAL A O 1
ATOM 861 N N . LEU A 1 110 ? -25.689 -3.426 32.331 1.00 87.69 110 LEU A N 1
ATOM 862 C CA . LEU A 1 110 ? -25.616 -4.838 31.943 1.00 87.69 110 LEU A CA 1
ATOM 863 C C . LEU A 1 110 ? -25.437 -5.772 33.150 1.00 87.69 110 LEU A C 1
ATOM 865 O O . LEU A 1 110 ? -26.117 -6.794 33.242 1.00 87.69 110 LEU A O 1
ATOM 869 N N . LYS A 1 111 ? -24.545 -5.399 34.077 1.00 89.25 111 LYS A N 1
ATOM 870 C CA . LYS A 1 111 ? -24.298 -6.140 35.320 1.00 89.25 111 LYS A CA 1
ATOM 871 C C . LYS A 1 111 ? -25.478 -6.096 36.281 1.00 89.25 111 LYS A C 1
ATOM 873 O O . LYS A 1 111 ? -25.837 -7.129 36.833 1.00 89.25 111 LYS A O 1
ATOM 878 N N . MET A 1 112 ? -26.094 -4.927 36.461 1.00 88.62 112 MET A N 1
ATOM 879 C CA . MET A 1 112 ? -27.249 -4.766 37.354 1.00 88.62 112 MET A CA 1
ATOM 880 C C . MET A 1 112 ? -28.449 -5.623 36.935 1.00 88.62 112 MET A C 1
ATOM 882 O O . MET A 1 112 ? -29.143 -6.145 37.799 1.00 88.62 112 MET A O 1
ATOM 886 N N . TYR A 1 113 ? -28.663 -5.809 35.631 1.00 87.25 113 TYR A N 1
ATOM 887 C CA . TYR A 1 113 ? -29.759 -6.623 35.092 1.00 87.25 113 TYR A CA 1
ATOM 888 C C . TYR A 1 113 ? -29.357 -8.066 34.736 1.00 87.25 113 TYR A C 1
ATOM 890 O O . TYR A 1 113 ? -30.164 -8.798 34.166 1.00 87.25 113 TYR A O 1
ATOM 898 N N . ALA A 1 114 ? -28.118 -8.485 35.032 1.00 87.44 114 ALA A N 1
ATOM 899 C CA . ALA A 1 114 ? -27.564 -9.790 34.649 1.00 87.44 114 ALA A CA 1
ATOM 900 C C . ALA A 1 114 ? -27.720 -10.126 33.143 1.00 87.44 114 ALA A C 1
ATOM 902 O O . ALA A 1 114 ? -27.829 -11.286 32.743 1.00 87.44 114 ALA A O 1
ATOM 903 N N . TRP A 1 115 ? -27.700 -9.107 32.274 1.00 90.75 115 TRP A N 1
ATOM 904 C CA . TRP A 1 115 ? -27.883 -9.244 30.820 1.00 90.75 115 TRP A CA 1
ATOM 905 C C . TRP A 1 115 ? -26.622 -9.681 30.062 1.00 90.75 115 TRP A C 1
ATOM 907 O O . TRP A 1 115 ? -26.662 -9.831 28.838 1.00 90.75 115 TRP A O 1
ATOM 917 N N . GLU A 1 116 ? -25.515 -9.929 30.766 1.00 87.19 116 GLU A N 1
ATOM 918 C CA . GLU A 1 116 ? -24.217 -10.303 30.188 1.00 87.19 116 GLU A CA 1
ATOM 919 C C . GLU A 1 116 ? -24.323 -11.477 29.208 1.00 87.19 116 GLU A C 1
ATOM 921 O O . GLU A 1 116 ? -23.790 -11.422 28.099 1.00 87.19 116 GLU A O 1
ATOM 926 N N . GLN A 1 117 ? -25.075 -12.518 29.573 1.00 86.38 117 GLN A N 1
ATOM 927 C CA . GLN A 1 117 ? -25.189 -13.721 28.751 1.00 86.38 117 GLN A CA 1
ATOM 928 C C . GLN A 1 117 ? -26.013 -13.491 27.475 1.00 86.38 117 GLN A C 1
ATOM 930 O O . GLN A 1 117 ? -25.710 -14.071 26.431 1.00 86.38 117 GLN A O 1
ATOM 935 N N . SER A 1 118 ? -27.028 -12.624 27.537 1.00 84.38 118 SER A N 1
ATOM 936 C CA . SER A 1 118 ? -27.854 -12.267 26.378 1.00 84.38 118 SER A CA 1
ATOM 937 C C . SER A 1 118 ? -27.061 -11.409 25.386 1.00 84.38 118 SER A C 1
ATOM 939 O O . SER A 1 118 ? -27.003 -11.709 24.192 1.00 84.38 118 SER A O 1
ATOM 941 N N . PHE A 1 119 ? -26.330 -10.411 25.892 1.00 83.31 119 PHE A N 1
ATOM 942 C CA . PHE A 1 119 ? -25.446 -9.578 25.073 1.00 83.31 119 PHE A CA 1
ATOM 943 C C . PHE A 1 119 ? -24.281 -10.365 24.470 1.00 83.31 119 PHE A C 1
ATOM 945 O O . PHE A 1 119 ? -23.958 -10.179 23.298 1.00 83.31 119 PHE A O 1
ATOM 952 N N . ARG A 1 120 ? -23.691 -11.301 25.222 1.00 86.06 120 ARG A N 1
ATOM 953 C CA . ARG A 1 120 ? -22.649 -12.200 24.712 1.00 86.06 120 ARG A CA 1
ATOM 954 C C . ARG A 1 120 ? -23.139 -13.023 23.522 1.00 86.06 120 ARG A C 1
ATOM 956 O O . ARG A 1 120 ? -22.412 -13.142 22.538 1.00 86.06 120 ARG A O 1
ATOM 963 N N . LYS A 1 121 ? -24.361 -13.564 23.588 1.00 87.81 121 LYS A N 1
ATOM 964 C CA . LYS A 1 121 ? -24.979 -14.273 22.456 1.00 87.81 121 LYS A CA 1
ATOM 965 C C . LYS A 1 121 ? -25.180 -13.348 21.258 1.00 87.81 121 LYS A C 1
ATOM 967 O O . LYS A 1 121 ? -24.855 -13.743 20.146 1.00 87.81 121 LYS A O 1
ATOM 972 N N . SER A 1 122 ? -25.639 -12.118 21.481 1.00 84.06 122 SER A N 1
ATOM 973 C CA . SER A 1 122 ? -25.815 -11.128 20.410 1.00 84.06 122 SER A CA 1
ATOM 974 C C . SER A 1 122 ? -24.492 -10.800 19.698 1.00 84.06 122 SER A C 1
ATOM 976 O O . SER A 1 122 ? -24.424 -10.841 18.473 1.00 84.06 122 SER A O 1
ATOM 978 N N . ILE A 1 123 ? -23.406 -10.583 20.453 1.00 84.62 123 ILE A N 1
ATOM 979 C CA . ILE A 1 123 ? -22.058 -10.341 19.902 1.00 84.62 123 ILE A CA 1
ATOM 980 C C . ILE A 1 123 ? -21.547 -11.556 19.114 1.00 84.62 123 ILE A C 1
ATOM 982 O O . ILE A 1 123 ? -20.962 -11.391 18.046 1.00 84.62 123 ILE A O 1
ATOM 986 N N . LEU A 1 124 ? -21.756 -12.778 19.617 1.00 86.56 124 LEU A N 1
ATOM 987 C CA . LEU A 1 124 ? -21.361 -13.997 18.901 1.00 86.56 124 LEU A CA 1
ATOM 988 C C . LEU A 1 124 ? -22.128 -14.162 17.587 1.00 86.56 124 LEU A C 1
ATOM 990 O O . LEU A 1 124 ? -21.526 -14.514 16.582 1.00 86.56 124 LEU A O 1
ATOM 994 N N . ASN A 1 125 ? -23.416 -13.832 17.576 1.00 85.25 125 ASN A N 1
ATOM 995 C CA . ASN A 1 125 ? -24.250 -13.897 16.378 1.00 85.25 125 ASN A CA 1
ATOM 996 C C . ASN A 1 125 ? -23.786 -12.887 15.305 1.00 85.25 125 ASN A C 1
ATOM 998 O O . ASN A 1 125 ? -23.803 -13.164 14.109 1.00 85.25 125 ASN A O 1
ATOM 1002 N N . ILE A 1 126 ? -23.307 -11.715 15.729 1.00 79.00 126 ILE A N 1
ATOM 1003 C CA . ILE A 1 126 ? -22.694 -10.721 14.833 1.00 79.00 126 ILE A CA 1
ATOM 1004 C C . ILE A 1 126 ? -21.341 -11.224 14.316 1.00 79.00 126 ILE A C 1
ATOM 1006 O O . ILE A 1 126 ? -21.062 -11.115 13.126 1.00 79.00 126 ILE A O 1
ATOM 1010 N N . ARG A 1 127 ? -20.542 -11.873 15.169 1.00 79.75 127 ARG A N 1
ATOM 1011 C CA . ARG A 1 127 ? -19.281 -12.508 14.764 1.00 79.75 127 ARG A CA 1
ATOM 1012 C C . ARG A 1 127 ? -19.486 -13.641 13.754 1.00 79.75 127 ARG A C 1
ATOM 1014 O O . ARG A 1 127 ? -18.666 -13.797 12.858 1.00 79.75 127 ARG A O 1
ATOM 1021 N N . GLU A 1 128 ? -20.557 -14.421 13.872 1.00 84.50 128 GLU A N 1
ATOM 1022 C CA . GLU A 1 128 ? -20.899 -15.436 12.867 1.00 84.50 128 GLU A CA 1
ATOM 1023 C C . GLU A 1 128 ? -21.239 -14.797 11.517 1.00 84.50 128 GLU A C 1
ATOM 1025 O O . GLU A 1 128 ? -20.765 -15.271 10.489 1.00 84.50 128 GLU A O 1
ATOM 1030 N N . LYS A 1 129 ? -21.949 -13.661 11.511 1.00 77.94 129 LYS A N 1
ATOM 1031 C CA . LYS A 1 129 ? -22.199 -12.873 10.291 1.00 77.94 129 LYS A CA 1
ATOM 1032 C C . LYS A 1 129 ? -20.944 -12.210 9.708 1.00 77.94 129 LYS A C 1
ATOM 1034 O O . LYS A 1 129 ? -20.931 -11.903 8.524 1.00 77.94 129 LYS A O 1
ATOM 1039 N N . GLU A 1 130 ? -19.906 -11.959 10.508 1.00 69.06 130 GLU A N 1
ATOM 1040 C CA . GLU A 1 130 ? -18.607 -11.465 10.015 1.00 69.06 130 GLU A CA 1
ATOM 1041 C C . GLU A 1 130 ? -17.791 -12.560 9.308 1.00 69.06 130 GLU A C 1
ATOM 1043 O O . GLU A 1 130 ? -17.011 -12.252 8.405 1.00 69.06 130 GLU A O 1
ATOM 1048 N N . LEU A 1 131 ? -17.941 -13.817 9.743 1.00 71.69 131 LEU A N 1
ATOM 1049 C CA . LEU A 1 131 ? -17.182 -14.978 9.258 1.00 71.69 131 LEU A CA 1
ATOM 1050 C C . LEU A 1 131 ? -17.855 -15.726 8.093 1.00 71.69 131 LEU A C 1
ATOM 1052 O O . LEU A 1 131 ? -17.192 -16.552 7.465 1.00 71.69 131 LEU A O 1
ATOM 1056 N N . SER A 1 132 ? -19.136 -15.450 7.829 1.00 60.88 132 SER A N 1
ATOM 1057 C CA . SER A 1 132 ? -19.920 -15.949 6.687 1.00 60.88 132 SER A CA 1
ATOM 1058 C C . SER A 1 132 ? -19.816 -14.988 5.504 1.00 60.88 132 SER A C 1
ATOM 1060 O O . SER A 1 132 ? -19.369 -15.411 4.418 1.00 60.88 132 SER A O 1
#

Foldseek 3Di:
DVVPQPPVNCVVAPPVRVVVVVVVVVVVVVVVVVVVVVVVVVVVVVVVVLVVCCVVPNPVVVVVVVVVVVVVVVVVVVVVVVVVVVVLLVVLVVVLVVLVVVCVVCVVVCVVVVVVVVSVVVSVVSVVVSVD